Protein AF-A0A174G5B4-F1 (afdb_monomer_lite)

Radius of gyration: 13.39 Å; chains: 1; bounding box: 35×20×37 Å

Secondary structure (DSSP, 8-state):
--HHHHHHHHHHHHHHHHHH--THHHHHHHS-SS-HHHHHHHHHHHHHHHHHHHHHSTT--HHHHHHHHHHHHHHHHHHHHHHHHT--

Sequence (88 aa):
MNDKEKKIYDEIVADLTKHTRNEIWEWILEDEDGDYDIAIVELEGVLDHIIYYEKGSCNYDDEIIQVYTNCLCRLNDLLESIHWDNEI

pLDDT: mean 82.8, std 10.91, range [42.41, 94.69]

Structure (mmCIF, N/CA/C/O backbone):
data_AF-A0A174G5B4-F1
#
_entry.id   AF-A0A174G5B4-F1
#
loop_
_atom_site.group_PDB
_atom_site.id
_atom_site.type_symbol
_atom_site.label_atom_id
_atom_site.label_alt_id
_atom_site.label_comp_id
_atom_site.label_asym_id
_atom_site.label_entity_id
_atom_site.label_seq_id
_atom_site.pdbx_PDB_ins_code
_atom_site.Cartn_x
_atom_site.Cartn_y
_atom_site.Cartn_z
_atom_site.occupancy
_atom_site.B_iso_or_equiv
_atom_site.auth_seq_id
_atom_site.auth_comp_id
_atom_site.auth_asym_id
_atom_site.auth_atom_id
_atom_site.pdbx_PDB_model_num
ATOM 1 N N . MET A 1 1 ? 9.493 0.708 -14.650 1.00 80.75 1 MET A N 1
ATOM 2 C CA . MET A 1 1 ? 9.286 -0.456 -13.760 1.00 80.75 1 MET A CA 1
ATOM 3 C C . MET A 1 1 ? 9.529 -1.815 -14.451 1.00 80.75 1 MET A C 1
ATOM 5 O O . MET A 1 1 ? 9.110 -1.997 -15.592 1.00 80.75 1 MET A O 1
ATOM 9 N N . ASN A 1 2 ? 10.178 -2.777 -13.782 1.00 84.75 2 ASN A N 1
ATOM 10 C CA . ASN A 1 2 ? 10.390 -4.168 -14.234 1.00 84.75 2 ASN A CA 1
ATOM 11 C C . ASN A 1 2 ? 9.375 -5.171 -13.619 1.00 84.75 2 ASN A C 1
ATOM 13 O O . ASN A 1 2 ? 8.619 -4.827 -12.713 1.00 84.75 2 ASN A O 1
ATOM 17 N N . ASP A 1 3 ? 9.363 -6.437 -14.068 1.00 86.38 3 ASP A N 1
ATOM 18 C CA . ASP A 1 3 ? 8.410 -7.467 -13.589 1.00 86.38 3 ASP A CA 1
ATOM 19 C C . ASP A 1 3 ? 8.463 -7.717 -12.070 1.00 86.38 3 ASP A C 1
ATOM 21 O O . ASP A 1 3 ? 7.457 -8.067 -11.448 1.00 86.38 3 ASP A O 1
ATOM 25 N N . LYS A 1 4 ? 9.643 -7.572 -11.457 1.00 88.50 4 LYS A N 1
ATOM 26 C CA . LYS A 1 4 ? 9.822 -7.770 -10.014 1.00 88.50 4 LYS A CA 1
ATOM 27 C C . LYS A 1 4 ? 9.215 -6.605 -9.237 1.00 88.50 4 LYS A C 1
ATOM 29 O O . LYS A 1 4 ? 8.532 -6.839 -8.247 1.00 88.50 4 LYS A O 1
ATOM 34 N N . GLU A 1 5 ? 9.464 -5.382 -9.680 1.00 87.69 5 GLU A N 1
ATOM 35 C CA . GLU A 1 5 ? 8.899 -4.159 -9.105 1.00 87.69 5 GLU A CA 1
ATOM 36 C C . GLU A 1 5 ? 7.376 -4.138 -9.241 1.00 87.69 5 GLU A C 1
ATOM 38 O O . GLU A 1 5 ? 6.679 -3.907 -8.254 1.00 87.69 5 GLU A O 1
ATOM 43 N N . LYS A 1 6 ? 6.862 -4.536 -10.414 1.00 86.38 6 LYS A N 1
ATOM 44 C CA . LYS A 1 6 ? 5.426 -4.729 -10.639 1.00 86.38 6 LYS A CA 1
ATOM 45 C C . LYS A 1 6 ? 4.815 -5.662 -9.604 1.00 86.38 6 LYS A C 1
ATOM 47 O O . LYS A 1 6 ? 3.816 -5.343 -8.973 1.00 86.38 6 LYS A O 1
ATOM 52 N N . LYS A 1 7 ? 5.451 -6.815 -9.395 1.00 89.19 7 LYS A N 1
ATOM 53 C CA . LYS A 1 7 ? 4.977 -7.803 -8.431 1.00 89.19 7 LYS A CA 1
ATOM 54 C C . LYS A 1 7 ? 4.953 -7.253 -7.000 1.00 89.19 7 LYS A C 1
ATOM 56 O O . LYS A 1 7 ? 4.037 -7.578 -6.253 1.00 89.19 7 LYS A O 1
ATOM 61 N N . ILE A 1 8 ? 5.941 -6.444 -6.612 1.00 90.88 8 ILE A N 1
ATOM 62 C CA . ILE A 1 8 ? 5.974 -5.805 -5.287 1.00 90.88 8 ILE A CA 1
ATOM 63 C C . ILE A 1 8 ? 4.789 -4.849 -5.136 1.00 90.88 8 ILE A C 1
ATOM 65 O O . ILE A 1 8 ? 4.114 -4.893 -4.108 1.00 90.88 8 ILE A O 1
ATOM 69 N N . TYR A 1 9 ? 4.521 -4.031 -6.154 1.00 89.31 9 TYR A N 1
ATOM 70 C CA . TYR A 1 9 ? 3.375 -3.128 -6.175 1.00 89.31 9 TYR A CA 1
ATOM 71 C C . TYR A 1 9 ? 2.041 -3.884 -6.071 1.00 89.31 9 TYR A C 1
ATOM 73 O O . TYR A 1 9 ? 1.241 -3.600 -5.178 1.00 89.31 9 TYR A O 1
ATOM 81 N N . ASP A 1 10 ? 1.848 -4.919 -6.894 1.00 88.38 10 ASP A N 1
ATOM 82 C CA . ASP A 1 10 ? 0.644 -5.759 -6.868 1.00 88.38 10 ASP A CA 1
ATOM 83 C C . ASP A 1 10 ? 0.428 -6.392 -5.476 1.00 88.38 10 ASP A C 1
ATOM 85 O O . ASP A 1 10 ? -0.694 -6.437 -4.969 1.00 88.38 10 ASP A O 1
ATOM 89 N N . GLU A 1 11 ? 1.499 -6.850 -4.812 1.00 91.94 11 GLU A N 1
ATOM 90 C CA . GLU A 1 11 ? 1.438 -7.394 -3.447 1.00 91.94 11 GLU A CA 1
ATOM 91 C C . GLU A 1 11 ? 1.053 -6.336 -2.398 1.00 91.94 11 GLU A C 1
ATOM 93 O O . GLU A 1 11 ? 0.317 -6.657 -1.463 1.00 91.94 11 GLU A O 1
ATOM 98 N N . ILE A 1 12 ? 1.530 -5.091 -2.530 1.00 92.38 12 ILE A N 1
ATOM 99 C CA . ILE A 1 12 ? 1.149 -3.980 -1.638 1.00 92.38 12 ILE A CA 1
ATOM 100 C C . ILE A 1 12 ? -0.356 -3.724 -1.745 1.00 92.38 12 ILE A C 1
ATOM 102 O O . ILE A 1 12 ? -1.047 -3.659 -0.725 1.00 92.38 12 ILE A O 1
ATOM 106 N N . VAL A 1 13 ? -0.884 -3.638 -2.967 1.00 89.31 13 VAL A N 1
ATOM 107 C CA . VAL A 1 13 ? -2.313 -3.390 -3.187 1.00 89.31 13 VAL A CA 1
ATOM 108 C C . VAL A 1 13 ? -3.176 -4.555 -2.693 1.00 89.31 13 VAL A C 1
ATOM 110 O O . VAL A 1 13 ? -4.212 -4.334 -2.056 1.00 89.31 13 VAL A O 1
ATOM 113 N N . ALA A 1 14 ? -2.742 -5.800 -2.905 1.00 89.25 14 ALA A N 1
ATOM 114 C CA . ALA A 1 14 ? -3.441 -6.968 -2.370 1.00 89.25 14 ALA A CA 1
ATOM 115 C C . ALA A 1 14 ? -3.516 -6.939 -0.832 1.00 89.25 14 ALA A C 1
ATOM 117 O O . ALA A 1 14 ? -4.565 -7.250 -0.258 1.00 89.25 14 ALA A O 1
ATOM 118 N N . ASP A 1 15 ? -2.431 -6.547 -0.157 1.00 91.44 15 ASP A N 1
ATOM 119 C CA . ASP A 1 15 ? -2.408 -6.426 1.301 1.00 91.44 15 ASP A CA 1
ATOM 120 C C . ASP A 1 15 ? -3.344 -5.317 1.797 1.00 91.44 15 ASP A C 1
ATOM 122 O O . ASP A 1 15 ? -4.104 -5.552 2.744 1.00 91.44 15 ASP A O 1
ATOM 126 N N . LEU A 1 16 ? -3.357 -4.156 1.137 1.00 91.12 16 LEU A N 1
ATOM 127 C CA . LEU A 1 16 ? -4.293 -3.069 1.440 1.00 91.12 16 LEU A CA 1
ATOM 128 C C . LEU A 1 16 ? -5.744 -3.532 1.290 1.00 91.12 16 LEU A C 1
ATOM 130 O O . LEU A 1 16 ? -6.534 -3.416 2.232 1.00 91.12 16 LEU A O 1
ATOM 134 N N . THR A 1 17 ? -6.082 -4.136 0.154 1.00 88.81 17 THR A N 1
ATOM 135 C CA . THR A 1 17 ? -7.431 -4.636 -0.151 1.00 88.81 17 THR A CA 1
ATOM 136 C C . THR A 1 17 ? -7.893 -5.662 0.880 1.00 88.81 17 THR A C 1
ATOM 138 O O . THR A 1 17 ? -8.977 -5.549 1.456 1.00 88.81 17 THR A O 1
ATOM 141 N N . LYS A 1 18 ? -7.040 -6.641 1.195 1.00 88.94 18 LYS A N 1
ATOM 142 C CA . LYS A 1 18 ? -7.367 -7.734 2.117 1.00 88.94 18 LYS A CA 1
ATOM 143 C C . LYS A 1 18 ? -7.664 -7.256 3.539 1.00 88.94 18 LYS A C 1
ATOM 145 O O . LYS A 1 18 ? -8.571 -7.794 4.179 1.00 88.94 18 LYS A O 1
ATOM 150 N N . HIS A 1 19 ? -6.887 -6.304 4.051 1.00 86.38 19 HIS A N 1
ATOM 151 C CA . HIS A 1 19 ? -6.955 -5.910 5.461 1.00 86.38 19 HIS A CA 1
ATOM 152 C C . HIS A 1 19 ? -7.902 -4.738 5.708 1.00 86.38 19 HIS A C 1
ATOM 154 O O . HIS A 1 19 ? -8.549 -4.689 6.749 1.00 86.38 19 HIS A O 1
ATOM 160 N N . THR A 1 20 ? -8.030 -3.828 4.745 1.00 82.06 20 THR A N 1
ATOM 161 C CA . THR A 1 20 ? -8.894 -2.645 4.881 1.00 82.06 20 THR A CA 1
ATOM 162 C C . THR A 1 20 ? -10.295 -2.904 4.334 1.00 82.06 20 THR A C 1
ATOM 164 O O . THR A 1 20 ? -11.239 -2.217 4.717 1.00 82.06 20 THR A O 1
ATOM 167 N N . ARG A 1 21 ? -10.436 -3.912 3.452 1.00 78.19 21 ARG A N 1
ATOM 168 C CA . ARG A 1 21 ? -11.661 -4.221 2.695 1.00 78.19 21 ARG A CA 1
ATOM 169 C C . ARG A 1 21 ? -12.203 -3.015 1.927 1.00 78.19 21 ARG A C 1
ATOM 171 O O . ARG A 1 21 ? -13.408 -2.916 1.709 1.00 78.19 21 ARG A O 1
ATOM 178 N N . ASN A 1 22 ? -11.322 -2.085 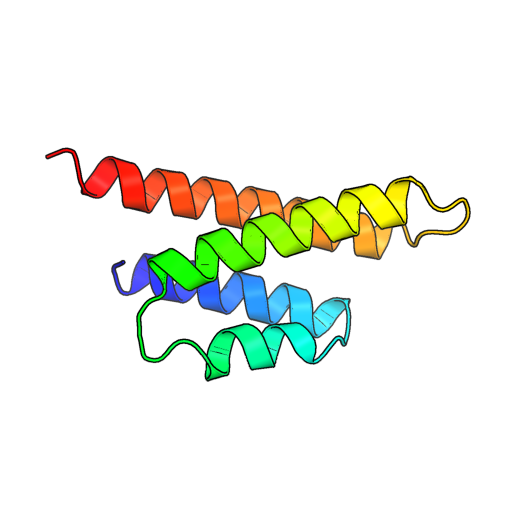1.571 1.00 78.06 22 ASN A N 1
ATOM 179 C CA . ASN A 1 22 ? -11.672 -0.904 0.811 1.00 78.06 22 ASN A CA 1
ATOM 180 C C . ASN A 1 22 ? -11.389 -1.167 -0.671 1.00 78.06 22 ASN A C 1
ATOM 182 O O . ASN A 1 22 ? -10.253 -1.429 -1.051 1.00 78.06 22 ASN A O 1
ATOM 186 N N . GLU A 1 23 ? -12.427 -1.105 -1.497 1.00 78.25 23 GLU A N 1
ATOM 187 C CA . GLU A 1 23 ? -12.346 -1.371 -2.940 1.00 78.25 23 GLU A CA 1
ATOM 188 C C . GLU A 1 23 ? -11.617 -0.247 -3.699 1.00 78.25 23 GLU A C 1
ATOM 190 O O . GLU A 1 23 ? -11.226 -0.434 -4.847 1.00 78.25 23 GLU A O 1
ATOM 195 N N . ILE A 1 24 ? -11.355 0.899 -3.050 1.00 80.56 24 ILE A N 1
ATOM 196 C CA . ILE A 1 24 ? -10.598 2.011 -3.646 1.00 80.56 24 ILE A CA 1
ATOM 197 C C . ILE A 1 24 ? -9.215 1.580 -4.151 1.00 80.56 24 ILE A C 1
ATOM 199 O O . ILE A 1 24 ? -8.722 2.127 -5.131 1.00 80.56 24 ILE A O 1
ATOM 203 N N . TRP A 1 25 ? -8.599 0.588 -3.502 1.00 83.38 25 TRP A N 1
ATOM 204 C CA . TRP A 1 25 ? -7.275 0.102 -3.878 1.00 83.38 25 TRP A CA 1
ATOM 205 C C . TRP A 1 25 ? -7.295 -0.657 -5.206 1.00 83.38 25 TRP A C 1
ATOM 207 O O . TRP A 1 25 ? -6.335 -0.580 -5.964 1.00 83.38 25 TRP A O 1
ATOM 217 N N . GLU A 1 26 ? -8.394 -1.352 -5.508 1.00 72.62 26 GLU A N 1
ATOM 218 C CA . GLU A 1 26 ? -8.576 -2.042 -6.788 1.00 72.62 26 GLU A CA 1
ATOM 219 C C . GLU A 1 26 ? -8.797 -1.032 -7.921 1.00 72.62 26 GLU A C 1
ATOM 221 O O . GLU A 1 26 ? -8.284 -1.221 -9.017 1.00 72.62 26 GLU A O 1
ATOM 226 N N . TRP A 1 27 ? -9.476 0.087 -7.651 1.00 74.94 27 TRP A N 1
ATOM 227 C CA . TRP A 1 27 ? -9.676 1.138 -8.656 1.00 74.94 27 TRP A CA 1
ATOM 228 C C . TRP A 1 27 ? -8.378 1.841 -9.049 1.00 74.94 27 TRP A C 1
ATOM 230 O O . TRP A 1 27 ? -8.195 2.141 -10.224 1.00 74.94 27 TRP A O 1
ATOM 240 N N . ILE A 1 28 ? -7.459 2.038 -8.099 1.00 71.88 28 ILE A N 1
ATOM 241 C CA . ILE A 1 28 ? -6.116 2.567 -8.388 1.00 71.88 28 ILE A CA 1
ATOM 242 C C . ILE A 1 28 ? -5.356 1.630 -9.350 1.00 71.88 28 ILE A C 1
ATOM 244 O O . ILE A 1 28 ? -4.586 2.104 -10.173 1.00 71.88 28 ILE A O 1
ATOM 248 N N . LEU A 1 29 ? -5.601 0.312 -9.310 1.00 68.44 29 LEU A N 1
ATOM 249 C CA . LEU A 1 29 ? -5.001 -0.634 -10.262 1.00 68.44 29 LEU A CA 1
ATOM 250 C C . LEU A 1 29 ? -5.656 -0.621 -11.645 1.00 68.44 29 LEU A C 1
ATOM 252 O O . LEU A 1 29 ? -4.980 -0.899 -12.634 1.00 68.44 29 LEU A O 1
ATOM 256 N N . GLU A 1 30 ? -6.968 -0.400 -11.714 1.00 68.81 30 GLU A N 1
ATOM 257 C CA . GLU A 1 30 ? -7.731 -0.488 -12.965 1.00 68.81 30 GLU A CA 1
ATOM 258 C C . GLU A 1 30 ? -7.599 0.761 -13.847 1.00 68.81 30 GLU A C 1
ATOM 260 O O . GLU A 1 30 ? -7.720 0.642 -15.067 1.00 68.81 30 GLU A O 1
ATOM 265 N N . ASP A 1 31 ? -7.351 1.934 -13.255 1.00 61.56 31 ASP A N 1
ATOM 266 C CA . ASP A 1 31 ? -7.219 3.205 -13.991 1.00 61.56 31 ASP A CA 1
ATOM 267 C C . ASP A 1 31 ? -5.832 3.365 -14.650 1.00 61.56 31 ASP A C 1
ATOM 269 O O . ASP A 1 31 ? -5.645 4.112 -15.612 1.00 61.56 31 ASP A O 1
ATOM 273 N N . GLU A 1 32 ? -4.856 2.598 -14.174 1.00 63.53 32 GLU A N 1
ATOM 274 C CA . GLU A 1 32 ? -3.460 2.662 -14.586 1.00 63.53 32 GLU A CA 1
ATOM 275 C C . GLU A 1 32 ? -3.219 1.750 -15.804 1.00 63.53 32 GLU A C 1
ATOM 277 O O . GLU A 1 32 ? -2.834 0.583 -15.678 1.00 63.53 32 GLU A O 1
ATOM 282 N N . ASP A 1 33 ? -3.433 2.288 -17.015 1.00 61.81 33 ASP A N 1
ATOM 283 C CA . ASP A 1 33 ? -3.141 1.671 -18.332 1.00 61.81 33 ASP A CA 1
ATOM 284 C C . ASP A 1 33 ? -1.619 1.490 -18.577 1.00 61.81 33 ASP A C 1
ATOM 286 O O . ASP A 1 33 ? -1.069 1.824 -19.627 1.00 61.81 33 ASP A O 1
ATOM 290 N N . GLY A 1 34 ? -0.905 0.974 -17.574 1.00 62.03 34 GLY A N 1
ATOM 291 C CA . GLY A 1 34 ? 0.515 0.651 -17.613 1.00 62.03 34 GLY A CA 1
ATOM 292 C C . GLY A 1 34 ? 1.468 1.722 -17.083 1.00 62.03 34 GLY A C 1
ATOM 293 O O . GLY A 1 34 ? 2.674 1.474 -17.138 1.00 62.03 34 GLY A O 1
ATOM 294 N N . ASP A 1 35 ? 0.987 2.848 -16.546 1.00 75.88 35 ASP A N 1
ATOM 295 C CA . ASP A 1 35 ? 1.838 3.954 -16.065 1.00 75.88 35 ASP A CA 1
ATOM 296 C C . ASP A 1 35 ? 2.138 3.884 -14.558 1.00 75.88 35 ASP A C 1
ATOM 298 O O . ASP A 1 35 ? 2.049 4.856 -13.817 1.00 75.88 35 ASP A O 1
ATOM 302 N N . TYR A 1 36 ? 2.559 2.700 -14.111 1.00 74.06 36 TYR A N 1
ATOM 303 C CA . TYR A 1 36 ? 2.790 2.369 -12.701 1.00 74.06 36 TYR A CA 1
ATOM 304 C C . TYR A 1 36 ? 3.659 3.365 -11.920 1.00 74.06 36 TYR A C 1
ATOM 306 O O . TYR A 1 36 ? 3.542 3.436 -10.699 1.00 74.06 36 TYR A O 1
ATOM 314 N N . ASP A 1 37 ? 4.531 4.122 -12.587 1.00 76.19 37 ASP A N 1
ATOM 315 C CA . ASP A 1 37 ? 5.344 5.143 -11.927 1.00 76.19 37 ASP A CA 1
ATOM 316 C C . ASP A 1 37 ? 4.453 6.280 -11.364 1.00 76.19 37 ASP A C 1
ATOM 318 O O . ASP A 1 37 ? 4.727 6.792 -10.277 1.00 76.19 37 ASP A O 1
ATOM 322 N N . ILE A 1 38 ? 3.349 6.624 -12.042 1.00 79.06 38 ILE A N 1
ATOM 323 C CA . ILE A 1 38 ? 2.320 7.560 -11.558 1.00 79.06 38 ILE A CA 1
ATOM 324 C C . ILE A 1 38 ? 1.492 6.903 -10.447 1.00 79.06 38 ILE A C 1
ATOM 326 O O . ILE A 1 38 ? 1.371 7.481 -9.362 1.00 79.06 38 ILE A O 1
ATOM 330 N N . ALA A 1 39 ? 1.037 5.664 -10.663 1.00 81.38 39 ALA A N 1
ATOM 331 C CA . ALA A 1 39 ? 0.242 4.891 -9.701 1.00 81.38 39 ALA A CA 1
ATOM 332 C C . ALA A 1 39 ? 0.869 4.826 -8.308 1.00 81.38 39 ALA A C 1
ATOM 334 O O . ALA A 1 39 ? 0.193 4.884 -7.277 1.00 81.38 39 ALA A O 1
ATOM 335 N N . ILE A 1 40 ? 2.188 4.637 -8.277 1.00 85.12 40 ILE A N 1
ATOM 336 C CA . ILE A 1 40 ? 2.962 4.492 -7.050 1.00 85.12 40 ILE A CA 1
ATOM 337 C C . ILE A 1 40 ? 2.973 5.815 -6.275 1.00 85.12 40 ILE A C 1
ATOM 339 O O . ILE A 1 40 ? 2.750 5.805 -5.065 1.00 85.12 40 ILE A O 1
ATOM 343 N N . VAL A 1 41 ? 3.180 6.948 -6.952 1.00 84.75 41 VAL A N 1
ATOM 344 C CA . VAL A 1 41 ? 3.187 8.278 -6.316 1.00 84.75 41 VAL A CA 1
ATOM 345 C C . VAL A 1 41 ? 1.795 8.652 -5.802 1.00 84.75 41 VAL A C 1
ATOM 347 O O . VAL A 1 41 ? 1.656 9.180 -4.697 1.00 84.75 41 VAL A O 1
ATOM 350 N N . GLU A 1 42 ? 0.743 8.352 -6.563 1.00 86.50 42 GLU A N 1
ATOM 351 C CA . GLU A 1 42 ? -0.629 8.603 -6.112 1.00 86.50 42 GLU A CA 1
ATOM 352 C C . GLU A 1 42 ? -0.987 7.754 -4.888 1.00 86.50 42 GLU A C 1
ATOM 354 O O . GLU A 1 42 ? -1.519 8.273 -3.899 1.00 86.50 42 GLU A O 1
ATOM 359 N N . LEU A 1 43 ? -0.636 6.464 -4.911 1.00 88.19 43 LEU A N 1
ATOM 360 C CA . LEU A 1 43 ? -0.876 5.555 -3.795 1.00 88.19 43 LEU A CA 1
ATOM 361 C C . LEU A 1 43 ? -0.114 5.985 -2.529 1.00 88.19 43 LEU A C 1
ATOM 363 O O . LEU A 1 43 ? -0.670 5.904 -1.432 1.00 88.19 43 LEU A O 1
ATOM 367 N N . GLU A 1 44 ? 1.118 6.483 -2.668 1.00 90.50 44 GLU A N 1
ATOM 368 C CA . GLU A 1 44 ? 1.904 7.047 -1.564 1.00 90.50 44 GLU A CA 1
ATOM 369 C C . GLU A 1 44 ? 1.167 8.226 -0.924 1.00 90.50 44 GLU A C 1
ATOM 371 O O . GLU A 1 44 ? 0.916 8.223 0.286 1.00 90.50 44 GLU A O 1
ATOM 376 N N . GLY A 1 45 ? 0.749 9.195 -1.743 1.00 88.75 45 GLY A N 1
ATOM 377 C CA . GLY A 1 45 ? 0.041 10.383 -1.275 1.00 88.75 45 GLY A CA 1
ATOM 378 C C . GLY A 1 45 ? -1.272 10.052 -0.562 1.00 88.75 45 GLY A C 1
ATOM 379 O O . GLY A 1 45 ? -1.579 10.649 0.475 1.00 88.75 45 GLY A O 1
ATOM 380 N N . VAL A 1 46 ? -2.033 9.081 -1.078 1.00 88.62 46 VAL A N 1
ATOM 381 C CA . VAL A 1 46 ? -3.276 8.600 -0.454 1.00 88.62 46 VAL A CA 1
ATOM 382 C C . VAL A 1 46 ? -2.994 7.930 0.892 1.00 88.62 46 VAL A C 1
ATOM 384 O O . VAL A 1 46 ? -3.677 8.233 1.876 1.00 88.62 46 VAL A O 1
ATOM 387 N N . LEU A 1 47 ? -1.992 7.049 0.967 1.00 91.06 47 LEU A N 1
ATOM 388 C CA . LEU A 1 47 ? -1.631 6.361 2.208 1.00 91.06 47 LEU A CA 1
ATOM 389 C C . LEU A 1 47 ? -1.158 7.338 3.284 1.00 91.06 47 LEU A C 1
ATOM 391 O O . LEU A 1 47 ? -1.614 7.236 4.425 1.00 91.06 47 LEU A O 1
ATOM 395 N N . ASP A 1 48 ? -0.302 8.300 2.936 1.00 91.31 48 ASP A N 1
ATOM 396 C CA . ASP A 1 48 ? 0.178 9.311 3.882 1.00 91.31 48 ASP A CA 1
ATOM 397 C C . ASP A 1 48 ? -0.985 10.144 4.449 1.00 91.31 48 ASP A C 1
ATOM 399 O O . ASP A 1 48 ? -1.117 10.297 5.669 1.00 91.31 48 ASP A O 1
ATOM 403 N N . HIS A 1 49 ? -1.916 10.574 3.588 1.00 90.69 49 HIS A N 1
ATOM 404 C CA . HIS A 1 49 ? -3.109 11.312 4.013 1.00 90.69 49 HIS A CA 1
ATOM 405 C C . HIS A 1 49 ? -4.019 10.496 4.934 1.00 90.69 49 HIS A C 1
ATOM 407 O O . HIS A 1 49 ? -4.493 11.024 5.945 1.00 90.69 49 HIS A O 1
ATOM 413 N N . ILE A 1 50 ? -4.270 9.223 4.613 1.00 88.94 50 ILE A N 1
ATOM 414 C CA . ILE A 1 50 ? -5.105 8.347 5.445 1.00 88.94 50 ILE A CA 1
ATOM 415 C C . ILE A 1 50 ? -4.444 8.128 6.804 1.00 88.94 50 ILE A C 1
ATOM 417 O O . ILE A 1 50 ? -5.100 8.301 7.828 1.00 88.94 50 ILE A O 1
ATOM 421 N N . ILE A 1 51 ? -3.147 7.811 6.837 1.00 90.12 51 ILE A N 1
ATOM 422 C CA . ILE A 1 51 ? -2.406 7.612 8.088 1.00 90.12 51 ILE A CA 1
ATOM 423 C C . ILE A 1 51 ? -2.462 8.875 8.949 1.00 90.12 51 ILE A C 1
ATOM 425 O O . ILE A 1 51 ? -2.705 8.780 10.154 1.00 90.12 51 ILE A O 1
ATOM 429 N N . TYR A 1 52 ? -2.245 10.048 8.349 1.00 90.50 52 TYR A N 1
ATOM 430 C CA . TYR A 1 52 ? -2.312 11.325 9.052 1.00 90.50 52 TYR A CA 1
ATOM 431 C C . TYR A 1 52 ? -3.709 11.586 9.630 1.00 90.50 52 TYR A C 1
ATOM 433 O O . TYR A 1 52 ? -3.836 11.929 10.809 1.00 90.50 52 TYR A O 1
ATOM 441 N N . TYR A 1 53 ? -4.755 11.395 8.822 1.00 88.50 53 TYR A N 1
ATOM 442 C CA . TYR A 1 53 ? -6.138 11.637 9.229 1.00 88.50 53 TYR A CA 1
ATOM 443 C C . TYR A 1 53 ? -6.590 10.680 10.337 1.00 88.50 53 TYR A C 1
ATOM 445 O O . TYR A 1 53 ? -7.107 11.121 11.365 1.00 88.50 53 TYR A O 1
ATOM 453 N N . GLU A 1 54 ? -6.347 9.383 10.160 1.00 87.19 54 GLU A N 1
ATOM 454 C CA . GLU A 1 54 ? -6.725 8.346 11.118 1.00 87.19 54 GLU A CA 1
ATOM 455 C C . GLU A 1 54 ? -5.978 8.522 12.444 1.00 87.19 54 GLU A C 1
ATOM 457 O O . GLU A 1 54 ? -6.618 8.564 13.490 1.00 87.19 54 GLU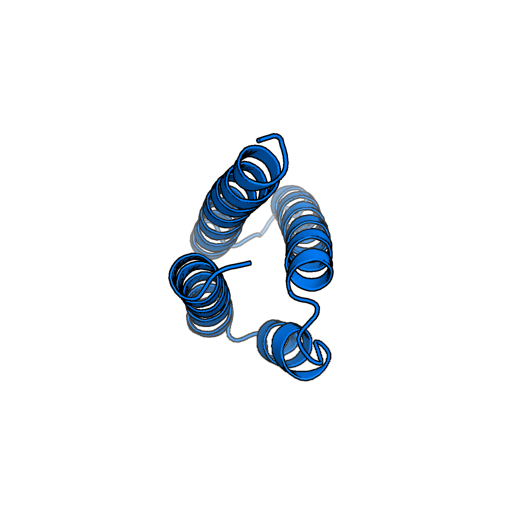 A O 1
ATOM 462 N N . LYS A 1 55 ? -4.658 8.768 12.437 1.00 84.44 55 LYS A N 1
ATOM 463 C CA . LYS A 1 55 ? -3.906 9.059 13.677 1.00 84.44 55 LYS A CA 1
ATOM 464 C C . LYS A 1 55 ? -4.379 10.328 14.392 1.00 84.44 55 LYS A C 1
ATOM 466 O O . LYS A 1 55 ? -4.205 10.447 15.605 1.00 84.44 55 LYS A O 1
ATOM 471 N N . GLY A 1 56 ? -4.937 11.287 13.650 1.00 84.00 56 GLY A N 1
ATOM 472 C CA . GLY A 1 56 ? -5.569 12.487 14.197 1.00 84.00 56 GLY A CA 1
ATOM 473 C C . GLY A 1 56 ? -6.960 12.238 14.793 1.00 84.00 56 GLY A C 1
ATOM 474 O O . GLY A 1 56 ? -7.431 13.044 15.600 1.00 84.00 56 GLY A O 1
ATOM 475 N N . SER A 1 57 ? -7.613 11.131 14.433 1.00 82.12 57 SER A N 1
ATOM 476 C CA . SER A 1 57 ? -8.863 10.673 15.038 1.00 82.12 57 SER A CA 1
ATOM 477 C C . SER A 1 57 ? -8.607 10.096 16.433 1.00 82.12 57 SER A C 1
ATOM 479 O O . SER A 1 57 ? -7.572 9.499 16.706 1.00 82.12 57 SER A O 1
ATOM 481 N N . CYS A 1 58 ? -9.553 10.246 17.361 1.00 71.12 58 CYS A N 1
ATOM 482 C CA . CYS A 1 58 ? -9.404 9.693 18.713 1.00 71.12 58 CYS A CA 1
ATOM 483 C C . CYS A 1 58 ? -9.740 8.193 18.813 1.00 71.12 58 CYS A C 1
ATOM 485 O O . CYS A 1 58 ? -9.573 7.629 19.889 1.00 71.12 58 CYS A O 1
ATOM 487 N N . ASN A 1 59 ? -10.238 7.567 17.738 1.00 76.62 59 ASN A N 1
ATOM 488 C CA . ASN A 1 59 ? -10.726 6.181 17.722 1.00 76.62 59 ASN A CA 1
ATOM 489 C C . ASN A 1 59 ? -10.308 5.442 16.435 1.00 76.62 59 ASN A C 1
ATOM 491 O O . ASN A 1 59 ? -11.159 4.850 15.770 1.00 76.62 59 ASN A O 1
ATOM 495 N N . TYR A 1 60 ? -9.036 5.522 16.046 1.00 78.50 60 TYR A N 1
ATOM 496 C CA . TYR A 1 60 ? -8.540 4.718 14.928 1.00 78.50 60 TYR A CA 1
ATOM 497 C C . TYR A 1 60 ? -8.204 3.294 15.370 1.00 78.50 60 TYR A C 1
ATOM 499 O O . TYR A 1 60 ? -7.961 3.019 16.545 1.00 78.50 60 TYR A O 1
ATOM 507 N N . ASP A 1 61 ? -8.210 2.387 14.401 1.00 86.31 61 ASP A N 1
ATOM 508 C CA . ASP A 1 61 ? -7.798 1.004 14.585 1.00 86.31 61 ASP A CA 1
ATOM 509 C C . ASP A 1 61 ? -6.274 0.904 14.390 1.00 86.31 61 ASP A C 1
ATOM 511 O O . ASP A 1 61 ? -5.756 1.122 13.290 1.00 86.31 61 ASP A O 1
ATOM 515 N N . ASP A 1 62 ? -5.554 0.609 15.477 1.00 87.44 62 ASP A N 1
ATOM 516 C CA . ASP A 1 62 ? -4.092 0.469 15.483 1.00 87.44 62 ASP A CA 1
ATOM 517 C C . ASP A 1 62 ? -3.604 -0.599 14.489 1.00 87.44 62 ASP A C 1
ATOM 519 O O . ASP A 1 62 ? -2.547 -0.432 13.872 1.00 87.44 62 ASP A O 1
ATOM 523 N N . GLU A 1 63 ? -4.365 -1.683 14.293 1.00 89.31 63 GLU A N 1
ATOM 524 C CA . GLU A 1 63 ? -3.999 -2.747 13.354 1.00 89.31 63 GLU A CA 1
ATOM 525 C C . GLU A 1 63 ? -4.092 -2.241 11.912 1.00 89.31 63 GLU A C 1
ATOM 527 O O . GLU A 1 63 ? -3.174 -2.459 11.116 1.00 89.31 63 GLU A O 1
ATOM 532 N N . ILE A 1 64 ? -5.151 -1.496 11.585 1.00 88.19 64 ILE A N 1
ATOM 533 C CA . ILE A 1 64 ? -5.328 -0.890 10.258 1.00 88.19 64 ILE A CA 1
ATOM 534 C C . ILE A 1 64 ? -4.234 0.153 9.988 1.00 88.19 64 ILE A C 1
ATOM 536 O O . ILE A 1 64 ? -3.644 0.165 8.905 1.00 88.19 64 ILE A O 1
ATOM 540 N N . ILE A 1 65 ? -3.896 0.989 10.973 1.00 90.75 65 ILE A N 1
ATOM 541 C CA . ILE A 1 65 ? -2.808 1.967 10.830 1.00 90.75 65 ILE A CA 1
ATOM 542 C C . ILE A 1 65 ? -1.458 1.291 10.617 1.00 90.75 65 ILE A C 1
ATOM 544 O O . ILE A 1 65 ? -0.650 1.772 9.813 1.00 90.75 65 ILE A O 1
ATOM 548 N N . GLN A 1 66 ? -1.203 0.175 11.300 1.00 92.06 66 GLN A N 1
ATOM 549 C CA . GLN A 1 66 ? 0.016 -0.598 11.095 1.00 92.06 66 GLN A CA 1
ATOM 550 C C . GLN A 1 66 ? 0.078 -1.166 9.672 1.00 92.06 66 GLN A C 1
ATOM 552 O O . GLN A 1 66 ? 1.143 -1.126 9.056 1.00 92.06 66 GLN A O 1
ATOM 557 N N . VAL A 1 67 ? -1.047 -1.638 9.123 1.00 92.06 67 VAL A N 1
ATOM 558 C CA . VAL A 1 67 ? -1.128 -2.087 7.725 1.00 92.06 67 VAL A CA 1
ATOM 559 C C . VAL A 1 67 ? -0.799 -0.944 6.767 1.00 92.06 67 VAL A C 1
ATOM 561 O O . VAL A 1 67 ? 0.087 -1.115 5.929 1.00 92.06 67 VAL A O 1
ATOM 564 N N . TYR A 1 68 ? -1.444 0.220 6.907 1.00 92.31 68 TYR A N 1
ATOM 565 C CA . TYR A 1 68 ? -1.168 1.372 6.042 1.00 92.31 68 TYR A CA 1
ATOM 566 C C . TYR A 1 68 ? 0.292 1.806 6.1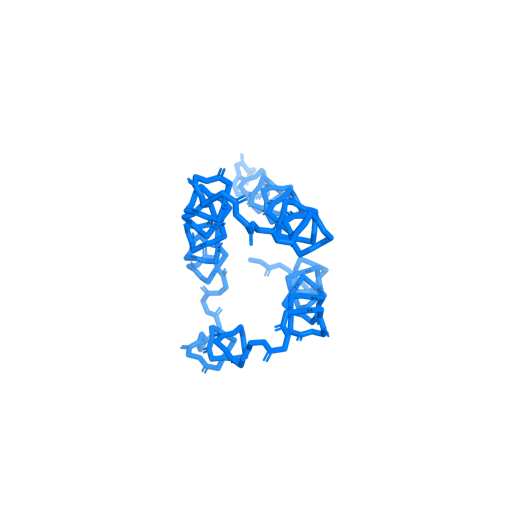15 1.00 92.31 68 TYR A C 1
ATOM 568 O O . TYR A 1 68 ? 0.935 1.987 5.085 1.00 92.31 68 TYR A O 1
ATOM 576 N N . THR A 1 69 ? 0.837 1.902 7.328 1.00 93.69 69 THR A N 1
ATOM 577 C CA . THR A 1 69 ? 2.232 2.302 7.545 1.00 93.69 69 THR A CA 1
ATOM 578 C C . THR A 1 69 ? 3.199 1.303 6.903 1.00 93.69 69 THR A C 1
ATOM 580 O O . THR A 1 69 ? 4.142 1.709 6.232 1.00 93.69 69 THR A O 1
ATOM 583 N N . ASN A 1 70 ? 2.954 -0.004 7.047 1.00 94.69 70 ASN A N 1
ATOM 584 C CA . ASN A 1 70 ? 3.796 -1.033 6.433 1.00 94.69 70 ASN A CA 1
ATOM 585 C C . ASN A 1 70 ? 3.736 -0.989 4.898 1.00 94.69 70 ASN A C 1
ATOM 587 O O . ASN A 1 70 ? 4.758 -1.179 4.240 1.00 94.69 70 ASN A O 1
ATOM 591 N N . CYS A 1 71 ? 2.550 -0.754 4.332 1.00 94.12 71 CYS A N 1
ATOM 592 C CA . CYS A 1 71 ? 2.368 -0.626 2.887 1.00 94.12 71 CYS A CA 1
ATOM 593 C C . CYS A 1 71 ? 3.085 0.614 2.346 1.00 94.12 71 CYS A C 1
ATOM 595 O O . CYS A 1 71 ? 3.808 0.500 1.362 1.00 94.12 71 CYS A O 1
ATOM 597 N N . LEU A 1 72 ? 2.973 1.754 3.037 1.00 94.19 72 LEU A N 1
ATOM 598 C CA . LEU A 1 72 ? 3.672 2.989 2.684 1.00 94.19 72 LEU A CA 1
ATOM 599 C C . LEU A 1 72 ? 5.197 2.811 2.711 1.00 94.19 72 LEU A C 1
ATOM 601 O O . LEU A 1 72 ? 5.876 3.214 1.775 1.00 94.19 72 LEU A O 1
ATOM 605 N N . CYS A 1 73 ? 5.747 2.147 3.734 1.00 94.00 73 CYS A N 1
ATOM 606 C CA . CYS A 1 73 ? 7.184 1.858 3.782 1.00 94.00 73 CYS A CA 1
ATOM 607 C C . CYS A 1 73 ? 7.653 1.033 2.575 1.00 94.00 73 CYS A C 1
ATOM 609 O O . CYS A 1 73 ? 8.637 1.391 1.937 1.00 94.00 73 CYS A O 1
ATOM 611 N N . ARG A 1 74 ? 6.926 -0.036 2.225 1.00 94.50 74 ARG A N 1
ATOM 612 C CA . ARG A 1 74 ? 7.254 -0.871 1.055 1.00 94.50 74 ARG A CA 1
ATOM 613 C C . ARG A 1 74 ? 7.141 -0.103 -0.261 1.00 94.50 74 ARG A C 1
ATOM 615 O O . ARG A 1 74 ? 7.884 -0.392 -1.192 1.00 94.50 74 ARG A O 1
ATOM 622 N N . LEU A 1 75 ? 6.204 0.839 -0.341 1.00 92.12 75 LEU A N 1
ATOM 623 C CA . LEU A 1 75 ? 6.005 1.684 -1.512 1.00 92.12 75 LEU A CA 1
ATOM 624 C C . LEU A 1 75 ? 7.151 2.691 -1.679 1.00 92.12 75 LEU A C 1
ATOM 626 O O . LEU A 1 75 ? 7.643 2.870 -2.787 1.00 92.12 75 LE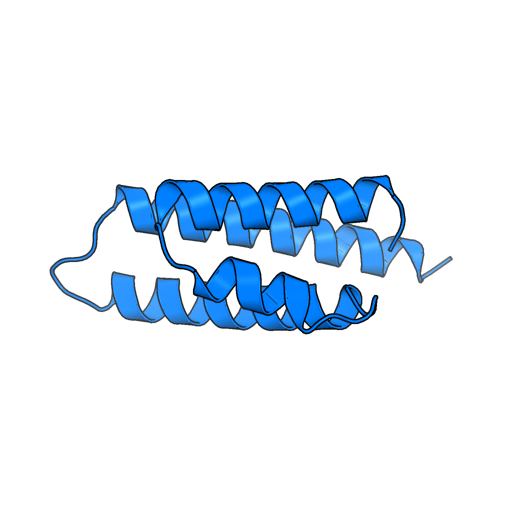U A O 1
ATOM 630 N N . ASN A 1 76 ? 7.644 3.263 -0.579 1.00 90.94 76 ASN A N 1
ATOM 631 C CA . ASN A 1 76 ? 8.826 4.128 -0.586 1.00 90.94 76 ASN A CA 1
ATOM 632 C C . ASN A 1 76 ? 10.091 3.365 -0.998 1.00 90.94 76 ASN A C 1
ATOM 634 O O . ASN A 1 76 ? 10.842 3.846 -1.842 1.00 90.94 76 ASN A O 1
ATOM 638 N N . ASP A 1 77 ? 10.289 2.147 -0.480 1.00 91.06 77 ASP A N 1
ATOM 639 C CA . ASP A 1 77 ? 11.403 1.283 -0.900 1.00 91.06 77 ASP A CA 1
ATOM 640 C C . ASP A 1 77 ? 11.336 0.969 -2.412 1.00 91.06 77 ASP A C 1
ATOM 642 O O . ASP A 1 77 ? 12.363 0.876 -3.091 1.00 91.06 77 ASP A O 1
ATOM 646 N N . LEU A 1 78 ? 10.122 0.809 -2.953 1.00 90.00 78 LEU A N 1
ATOM 647 C CA . LEU A 1 78 ? 9.887 0.586 -4.380 1.00 90.00 78 LEU A CA 1
ATOM 648 C C . LEU A 1 78 ? 10.199 1.837 -5.218 1.00 90.00 78 LEU A C 1
ATOM 650 O O . LEU A 1 78 ? 10.885 1.718 -6.231 1.00 90.00 78 LEU A O 1
ATOM 654 N N . LEU A 1 79 ? 9.744 3.020 -4.788 1.00 86.50 79 LEU A N 1
ATOM 655 C CA . LEU A 1 79 ? 10.066 4.303 -5.429 1.00 86.50 79 LEU A CA 1
ATOM 656 C C . LEU A 1 79 ? 11.574 4.529 -5.502 1.00 86.50 79 LEU A C 1
ATOM 658 O O . LEU A 1 79 ? 12.099 4.895 -6.553 1.00 86.50 79 LEU A O 1
ATOM 662 N N . GLU A 1 80 ? 12.282 4.269 -4.401 1.00 86.69 80 GLU A N 1
ATOM 663 C CA . GLU A 1 80 ? 13.738 4.356 -4.377 1.00 86.69 80 GLU A CA 1
ATOM 664 C C . GLU A 1 80 ? 14.359 3.391 -5.399 1.00 86.69 80 GLU A C 1
ATOM 666 O O . GLU A 1 80 ? 15.166 3.827 -6.219 1.00 86.69 80 GLU A O 1
ATOM 671 N N . SER A 1 81 ? 13.949 2.115 -5.425 1.00 85.38 81 SER A N 1
ATOM 672 C CA . SER A 1 81 ? 14.434 1.127 -6.410 1.00 85.38 81 SER A CA 1
ATOM 673 C C . SER A 1 81 ? 14.292 1.619 -7.855 1.00 85.38 81 SER A C 1
ATOM 675 O O . SER A 1 81 ? 15.252 1.553 -8.622 1.00 85.38 81 SER A O 1
ATOM 677 N N . ILE A 1 82 ? 13.124 2.165 -8.208 1.00 81.88 82 ILE A N 1
ATOM 678 C CA . ILE A 1 82 ? 12.830 2.648 -9.564 1.00 81.88 82 ILE A CA 1
ATOM 679 C C . ILE A 1 82 ? 13.676 3.884 -9.911 1.00 81.88 82 ILE A C 1
ATOM 681 O O . ILE A 1 82 ? 14.163 4.016 -11.036 1.00 81.88 82 ILE A O 1
ATOM 685 N N . HIS A 1 83 ? 13.871 4.803 -8.961 1.00 70.94 83 HIS A N 1
ATOM 686 C CA . HIS A 1 83 ? 14.660 6.018 -9.181 1.00 70.94 83 HIS A CA 1
ATOM 687 C C . HIS A 1 83 ? 16.158 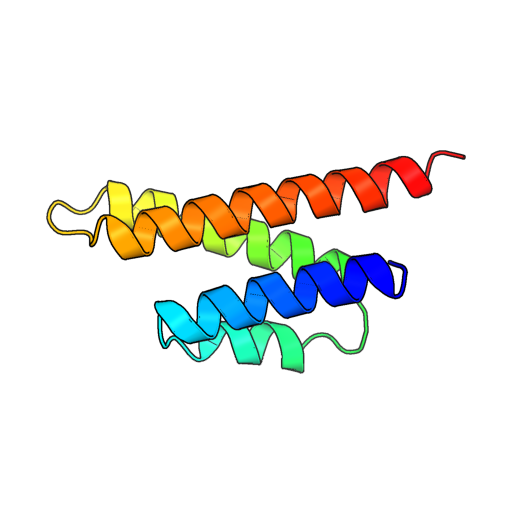5.729 -9.355 1.00 70.94 83 HIS A C 1
ATOM 689 O O . HIS A 1 83 ? 16.793 6.335 -10.217 1.00 70.94 83 HIS A O 1
ATOM 695 N N . TRP A 1 84 ? 16.721 4.786 -8.593 1.00 60.69 84 TRP A N 1
ATOM 696 C CA . TRP A 1 84 ? 18.141 4.424 -8.693 1.00 60.69 84 TRP A CA 1
ATOM 697 C C . TRP A 1 84 ? 18.485 3.642 -9.972 1.00 60.69 84 TRP A C 1
ATOM 699 O O . TRP A 1 84 ? 19.606 3.767 -10.467 1.00 60.69 84 TRP A O 1
ATOM 709 N N . ASP A 1 85 ? 17.536 2.903 -10.554 1.00 56.69 85 ASP A N 1
ATOM 710 C CA . ASP A 1 85 ? 17.722 2.224 -11.847 1.00 56.69 85 ASP A CA 1
ATOM 711 C C . ASP A 1 85 ? 17.718 3.202 -13.048 1.00 56.69 85 ASP A C 1
ATOM 713 O O . ASP A 1 85 ? 18.206 2.855 -14.125 1.00 56.69 85 ASP A O 1
ATOM 717 N N . ASN A 1 86 ? 17.230 4.438 -12.871 1.00 53.59 86 ASN A N 1
ATOM 718 C CA . ASN A 1 86 ? 17.167 5.475 -13.913 1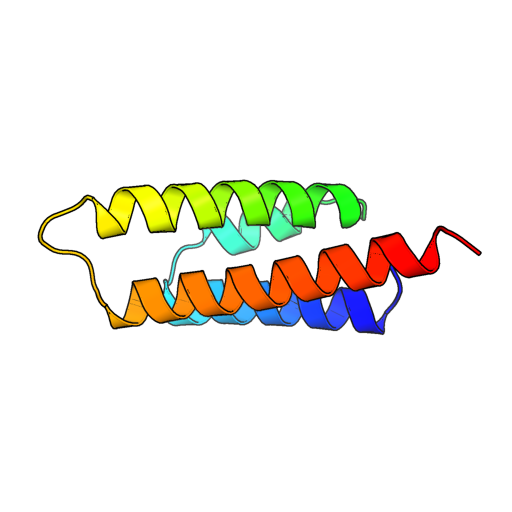.00 53.59 86 ASN A CA 1
ATOM 719 C C . ASN A 1 86 ? 18.374 6.446 -13.929 1.00 53.59 86 ASN A C 1
ATOM 721 O O . ASN A 1 86 ? 18.452 7.296 -14.819 1.00 53.59 86 ASN A O 1
ATOM 725 N N . GLU A 1 87 ? 19.320 6.341 -12.985 1.00 51.53 87 GLU A N 1
ATOM 726 C CA . GLU A 1 87 ? 20.530 7.190 -12.916 1.00 51.53 87 GLU A CA 1
ATOM 727 C C . GLU A 1 87 ? 21.801 6.563 -13.552 1.00 51.53 87 GLU A C 1
ATOM 729 O O . GLU A 1 87 ? 22.898 7.106 -13.383 1.00 51.53 87 GLU A O 1
ATOM 734 N N . ILE A 1 88 ? 21.692 5.452 -14.303 1.00 42.41 88 ILE A N 1
ATOM 735 C CA . ILE A 1 88 ? 22.836 4.737 -14.927 1.00 42.41 88 ILE A CA 1
ATOM 736 C C . ILE A 1 88 ? 22.878 4.894 -16.453 1.00 42.41 88 ILE A C 1
ATOM 738 O O . ILE A 1 88 ? 21.866 4.600 -17.124 1.00 42.41 88 ILE A O 1
#

Organism: NCBI:txid84024

Foldseek 3Di:
DDPVLVVLLVVLLVLLCVPVVDCVSVVLVVVCPPPVLVSLVVLLVVLVVVLVVQVVDPDHDPVNSVSSVVSNVSSVVSNVVVVVVVPD